Protein AF-A0AAV2ILE0-F1 (afdb_monomer)

Foldseek 3Di:
DLLLLVCCLVPPPDLDLVVSLVCVPVRDPVVQVVDPVSSVVVSVVSSVVCPDVQSVPDDPDNVVSVVVVVVCCCVVCFQVQWDKAWKAWDDKDDWPHRTWIWTQGPQGIFTAHPVRHTRDDDGPQFWDDKDKDDDVVDPKIKIWTQGVRGITIIIGD

Radius of gyration: 22.87 Å; Cα contacts (8 Å, |Δi|>4): 219; chains: 1; bounding b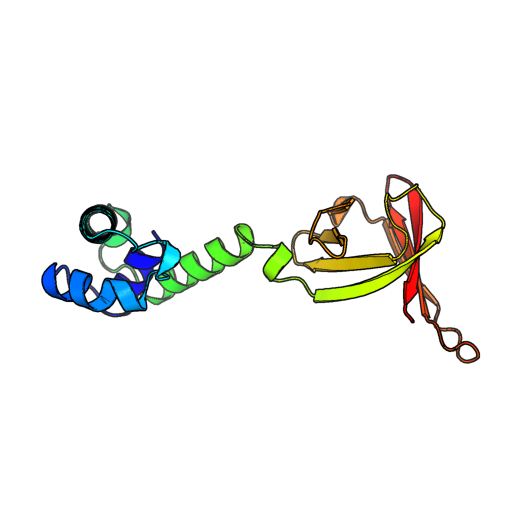ox: 55×30×55 Å

Structure (mmCIF, N/CA/C/O backbone):
data_AF-A0AAV2ILE0-F1
#
_entry.id   AF-A0AAV2ILE0-F1
#
loop_
_atom_site.group_PDB
_atom_site.id
_atom_site.type_symbol
_atom_site.label_atom_id
_atom_site.label_alt_id
_atom_site.label_comp_id
_atom_site.label_asym_id
_atom_site.label_entity_id
_atom_site.label_seq_id
_atom_site.pdbx_PDB_ins_code
_atom_site.Cartn_x
_atom_site.Cartn_y
_atom_site.Cartn_z
_atom_site.occupancy
_atom_site.B_iso_or_equiv
_atom_site.auth_seq_id
_atom_site.auth_comp_id
_atom_site.auth_asym_id
_atom_site.auth_atom_id
_atom_site.pdbx_PDB_model_num
ATOM 1 N N . MET A 1 1 ? -10.768 5.613 14.167 1.00 89.31 1 MET A N 1
ATOM 2 C CA . MET A 1 1 ? -11.627 4.579 13.544 1.00 89.31 1 MET A CA 1
ATOM 3 C C . MET A 1 1 ? -11.034 3.194 13.760 1.00 89.31 1 MET A C 1
ATOM 5 O O . MET A 1 1 ? -11.679 2.410 14.431 1.00 89.31 1 MET A O 1
ATOM 9 N N . VAL A 1 2 ? -9.800 2.934 13.305 1.00 93.69 2 VAL A N 1
ATOM 10 C CA . VAL A 1 2 ? -9.125 1.624 13.444 1.00 93.69 2 VAL A CA 1
ATOM 11 C C . VAL A 1 2 ? -9.090 1.107 14.887 1.00 93.69 2 VAL A C 1
ATOM 13 O O . VAL A 1 2 ? -9.450 -0.037 15.122 1.00 93.69 2 VAL A O 1
ATOM 16 N N . VAL A 1 3 ? -8.761 1.958 15.866 1.00 94.25 3 VAL A N 1
ATOM 17 C CA . VAL A 1 3 ? -8.772 1.572 17.292 1.00 94.25 3 VAL A CA 1
ATOM 18 C C . VAL A 1 3 ? -10.164 1.129 17.763 1.00 94.25 3 VAL A C 1
ATOM 20 O O . VAL A 1 3 ? -10.302 0.084 18.385 1.00 94.25 3 VAL A O 1
ATOM 23 N N . ALA A 1 4 ? -11.215 1.871 17.398 1.00 93.38 4 ALA A N 1
ATOM 24 C CA . ALA A 1 4 ? -12.595 1.495 17.718 1.00 93.38 4 ALA A CA 1
ATOM 25 C C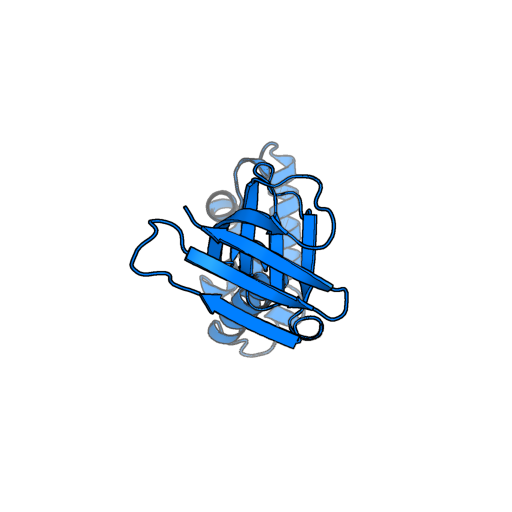 . ALA A 1 4 ? -13.008 0.183 17.025 1.00 93.38 4 ALA A C 1
ATOM 27 O O . ALA A 1 4 ? -13.687 -0.643 17.623 1.00 93.38 4 ALA A O 1
ATOM 28 N N . GLN A 1 5 ? -12.565 -0.033 15.782 1.00 94.12 5 GLN A N 1
ATOM 29 C CA . GLN A 1 5 ? -12.794 -1.282 15.054 1.00 94.12 5 GLN A CA 1
ATOM 30 C C . GLN A 1 5 ? -12.082 -2.468 15.723 1.00 94.12 5 GLN A C 1
ATOM 32 O O . GLN A 1 5 ? -12.702 -3.513 15.892 1.00 94.12 5 GLN A O 1
ATOM 37 N N . ARG A 1 6 ? -10.821 -2.305 16.149 1.00 94.19 6 ARG A N 1
ATOM 38 C CA . ARG A 1 6 ? -10.072 -3.325 16.901 1.00 94.19 6 ARG A CA 1
ATOM 39 C C . ARG A 1 6 ? -10.766 -3.669 18.216 1.00 94.19 6 ARG A C 1
ATOM 41 O O . ARG A 1 6 ? -11.038 -4.840 18.454 1.00 94.19 6 ARG A O 1
ATOM 48 N N . TYR A 1 7 ? -11.125 -2.657 19.006 1.00 93.38 7 TYR A N 1
ATOM 49 C CA . TYR A 1 7 ? -11.844 -2.863 20.261 1.00 93.38 7 TYR A CA 1
ATOM 50 C C . TYR A 1 7 ? -13.170 -3.609 20.043 1.00 93.38 7 TYR A C 1
ATOM 52 O O . TYR A 1 7 ? -13.432 -4.582 20.738 1.00 93.38 7 TYR A O 1
ATOM 60 N N . TYR A 1 8 ? -13.959 -3.235 19.027 1.00 92.00 8 TYR A N 1
ATOM 61 C CA . TYR A 1 8 ? -15.213 -3.925 18.695 1.00 92.00 8 TYR A CA 1
ATOM 62 C C . TYR A 1 8 ? -15.011 -5.395 18.293 1.00 92.00 8 TYR A C 1
ATOM 64 O O . TYR A 1 8 ? -15.842 -6.240 18.611 1.00 92.00 8 TYR A O 1
ATOM 72 N N . ILE A 1 9 ? -13.921 -5.711 17.583 1.00 92.56 9 ILE A N 1
ATOM 73 C CA . ILE A 1 9 ? -13.582 -7.087 17.192 1.00 92.56 9 ILE A CA 1
ATOM 74 C C . ILE A 1 9 ? -13.272 -7.951 18.421 1.00 92.56 9 ILE A C 1
ATOM 76 O O . ILE A 1 9 ? -13.660 -9.117 18.449 1.00 92.56 9 ILE A O 1
ATOM 80 N N . GLU A 1 10 ? -12.546 -7.399 19.394 1.00 92.00 10 GLU A N 1
ATOM 81 C CA . GLU A 1 10 ? -12.122 -8.110 20.606 1.00 92.00 10 GLU A CA 1
ATOM 82 C C . GLU A 1 10 ? -13.246 -8.183 21.654 1.00 92.00 10 GLU A C 1
ATOM 84 O O . GLU A 1 10 ? -13.415 -9.213 22.304 1.00 92.00 10 GLU A O 1
ATOM 89 N N . HIS A 1 11 ? -14.053 -7.124 21.771 1.00 90.00 11 HIS A N 1
ATOM 90 C CA . HIS A 1 11 ? -15.113 -6.981 22.769 1.00 90.00 11 HIS A CA 1
ATOM 91 C C . HIS A 1 11 ? -16.436 -6.516 22.124 1.00 90.00 11 HIS A C 1
ATOM 93 O O . HIS A 1 11 ? -16.830 -5.350 22.244 1.00 90.00 11 HIS A O 1
ATOM 99 N N . PRO A 1 12 ? -17.165 -7.405 21.423 1.00 84.31 12 PRO A N 1
ATOM 100 C CA . PRO A 1 12 ? -18.422 -7.037 20.783 1.00 84.31 12 PRO A CA 1
ATOM 101 C C . PRO A 1 12 ? -19.467 -6.589 21.808 1.00 84.31 12 PRO A C 1
ATOM 103 O O . PRO A 1 12 ? -19.741 -7.292 22.778 1.00 84.31 12 PRO A O 1
ATOM 106 N N . ASN A 1 13 ? -20.102 -5.444 21.556 1.00 80.25 13 ASN A N 1
ATOM 107 C CA . ASN A 1 13 ? -21.126 -4.825 22.414 1.00 80.25 13 ASN A CA 1
ATOM 108 C C . ASN A 1 13 ? -20.652 -4.354 23.801 1.00 80.25 13 ASN A C 1
ATOM 110 O O . ASN A 1 13 ? -21.458 -3.761 24.519 1.00 80.25 13 ASN A O 1
ATOM 114 N N . ASP A 1 14 ? -19.382 -4.548 24.155 1.00 84.88 14 ASP A N 1
ATOM 115 C CA . ASP A 1 14 ? -18.789 -3.908 25.325 1.00 84.88 14 ASP A CA 1
ATOM 116 C C . ASP A 1 14 ? -18.549 -2.424 25.018 1.00 84.88 14 ASP A C 1
ATOM 118 O O . ASP A 1 14 ? -18.173 -2.048 23.905 1.00 84.88 14 ASP A O 1
ATOM 122 N N . LYS A 1 15 ? -18.853 -1.563 25.984 1.00 81.19 15 LYS A N 1
ATOM 123 C CA . LYS A 1 15 ? -18.643 -0.110 25.910 1.00 81.19 15 LYS A CA 1
ATOM 124 C C . LYS A 1 15 ? -18.102 0.430 27.234 1.00 81.19 15 LYS A C 1
ATOM 126 O O . LYS A 1 15 ? -18.266 1.618 27.505 1.00 81.19 15 LYS A O 1
ATOM 131 N N . ASP A 1 16 ? -17.512 -0.435 28.055 1.00 88.00 16 ASP A N 1
ATOM 132 C CA . ASP A 1 16 ? -16.922 -0.066 29.334 1.00 88.00 16 ASP A CA 1
ATOM 133 C C . ASP A 1 16 ? -15.730 0.880 29.128 1.00 88.00 16 ASP A C 1
ATOM 135 O O . ASP A 1 16 ? -14.702 0.524 28.544 1.00 88.00 16 ASP A O 1
ATOM 139 N N . GLU A 1 17 ? -15.882 2.109 29.618 1.00 87.56 17 GLU A N 1
ATOM 140 C CA . GLU A 1 17 ? -14.882 3.166 29.487 1.00 87.56 17 GLU A CA 1
ATOM 141 C C . GLU A 1 17 ? -13.588 2.823 30.236 1.00 87.56 17 GLU A C 1
ATOM 143 O O . GLU A 1 17 ? -12.505 3.131 29.738 1.00 87.56 17 GLU A O 1
ATOM 148 N N . GLN A 1 18 ? -13.672 2.122 31.374 1.00 88.62 18 GLN A N 1
ATOM 149 C CA . GLN A 1 18 ? -12.490 1.730 32.151 1.00 88.62 18 GLN A CA 1
ATOM 150 C C . GLN A 1 18 ? -11.648 0.708 31.390 1.00 88.62 18 GLN A C 1
ATOM 152 O O . GLN A 1 18 ? -10.421 0.805 31.347 1.00 88.62 18 GLN A O 1
ATOM 157 N N . ARG A 1 19 ? -12.311 -0.246 30.728 1.00 90.00 19 ARG A N 1
ATOM 158 C CA . ARG A 1 19 ? -11.638 -1.232 29.880 1.00 90.00 19 ARG A CA 1
ATOM 159 C C . ARG A 1 19 ? -11.008 -0.584 28.656 1.00 90.00 19 ARG A C 1
ATOM 161 O O . ARG A 1 19 ? -9.871 -0.904 28.326 1.00 90.00 19 ARG A O 1
ATOM 168 N N . ILE A 1 20 ? -11.723 0.330 27.995 1.00 89.56 20 ILE A N 1
ATOM 169 C CA . ILE A 1 20 ? -11.170 1.087 26.865 1.00 89.56 20 ILE A CA 1
ATOM 170 C C . ILE A 1 20 ? -9.914 1.831 27.317 1.00 89.56 20 ILE A C 1
ATOM 172 O O . ILE A 1 20 ? -8.897 1.738 26.638 1.00 89.56 20 ILE A O 1
ATOM 176 N N . GLN A 1 21 ? -9.959 2.512 28.466 1.00 89.38 21 GLN A N 1
ATOM 177 C CA . GLN A 1 21 ? -8.814 3.243 29.002 1.00 89.38 21 GLN A CA 1
ATOM 178 C C . GLN A 1 21 ? -7.614 2.329 29.277 1.00 89.38 21 GLN A C 1
ATOM 180 O O . GLN A 1 21 ? -6.499 2.676 28.900 1.00 89.38 21 GLN A O 1
ATOM 185 N N . ALA A 1 22 ? -7.841 1.157 29.877 1.00 90.56 22 ALA A N 1
ATOM 186 C CA . ALA A 1 22 ? -6.783 0.190 30.168 1.00 90.56 22 ALA A CA 1
ATOM 187 C C . ALA A 1 22 ? -6.103 -0.370 28.905 1.00 90.56 22 ALA A C 1
ATOM 189 O O . ALA A 1 22 ? -4.928 -0.711 28.953 1.00 90.56 22 ALA A O 1
ATOM 190 N N . LEU A 1 23 ? -6.824 -0.447 27.781 1.00 91.75 23 LEU A N 1
ATOM 191 C CA . LEU A 1 23 ? -6.329 -1.005 26.515 1.00 91.75 23 LEU A CA 1
ATOM 192 C C . LEU A 1 23 ? -5.780 0.057 25.545 1.00 91.75 23 LEU A C 1
ATOM 194 O O . LEU A 1 23 ? -5.283 -0.287 24.473 1.00 91.75 23 LEU A O 1
ATOM 198 N N . LEU A 1 24 ? -5.867 1.351 25.877 1.00 89.44 24 LEU A N 1
ATOM 199 C CA . LEU A 1 24 ? -5.429 2.437 24.987 1.00 89.44 24 LEU A CA 1
ATOM 200 C C . LEU A 1 24 ? -3.951 2.319 24.604 1.00 89.44 24 LEU A C 1
ATOM 202 O O . LEU A 1 24 ? -3.616 2.496 23.431 1.00 89.44 24 LEU A O 1
ATOM 206 N N . THR A 1 25 ? -3.093 1.992 25.571 1.00 90.06 25 THR A N 1
ATOM 207 C CA . THR A 1 25 ? -1.642 1.842 25.380 1.00 90.06 25 THR A CA 1
ATOM 208 C C . THR A 1 25 ? -1.286 0.661 24.478 1.00 90.06 25 THR A C 1
ATOM 210 O O . THR A 1 25 ? -0.285 0.707 23.775 1.00 90.06 25 THR A O 1
ATOM 213 N N . ASP A 1 26 ? -2.137 -0.365 24.409 1.00 91.50 26 ASP A N 1
ATOM 214 C CA . ASP A 1 26 ? -1.913 -1.544 23.557 1.00 91.50 26 ASP A CA 1
ATOM 215 C C . ASP A 1 26 ? -2.315 -1.299 22.092 1.00 91.50 26 ASP A C 1
ATOM 217 O O . ASP A 1 26 ? -1.994 -2.076 21.179 1.00 91.50 26 ASP A O 1
ATOM 221 N N . TYR A 1 27 ? -3.101 -0.247 21.854 1.00 91.94 27 TYR A N 1
ATOM 222 C CA . TYR A 1 27 ? -3.709 0.045 20.559 1.00 91.94 27 TYR A CA 1
ATOM 223 C C . TYR A 1 27 ? -3.100 1.259 19.861 1.00 91.94 27 TYR A C 1
ATOM 225 O O . TYR A 1 27 ? -3.188 1.353 18.633 1.00 91.94 27 TYR A O 1
ATOM 233 N N . ILE A 1 28 ? -2.544 2.200 20.621 1.00 93.00 28 ILE A N 1
ATOM 234 C CA . ILE A 1 28 ? -2.059 3.486 20.128 1.00 93.00 28 ILE A CA 1
ATOM 235 C C . ILE A 1 28 ? -0.565 3.594 20.444 1.00 93.00 28 ILE A C 1
ATOM 237 O O . ILE A 1 28 ? -0.190 3.391 21.592 1.00 93.00 28 ILE A O 1
ATOM 241 N N . PRO A 1 29 ? 0.287 3.942 19.463 1.00 93.88 29 PRO A N 1
ATOM 242 C CA . PRO A 1 29 ? 1.709 4.136 19.722 1.00 93.88 29 PRO A CA 1
ATOM 243 C C . PRO A 1 29 ? 1.958 5.243 20.751 1.00 93.88 29 PRO A C 1
ATOM 245 O O . PRO A 1 29 ? 1.320 6.297 20.685 1.00 93.88 29 PRO A O 1
ATOM 248 N N . ASP A 1 30 ? 2.954 5.048 21.618 1.00 90.88 30 ASP A N 1
ATOM 249 C CA . ASP A 1 30 ? 3.305 5.975 22.706 1.00 90.88 30 ASP A CA 1
ATOM 250 C C . ASP A 1 30 ? 3.528 7.411 22.223 1.00 90.88 30 ASP A C 1
ATOM 252 O O . ASP A 1 30 ? 3.183 8.368 22.914 1.00 90.88 30 ASP A O 1
ATOM 256 N N . SER A 1 31 ? 4.029 7.592 20.996 1.00 93.06 31 SER A N 1
ATOM 257 C CA . SER A 1 31 ? 4.225 8.908 20.373 1.00 93.06 31 SER A CA 1
ATOM 258 C C . SER A 1 31 ? 2.948 9.757 20.289 1.00 93.06 31 SER A C 1
ATOM 260 O O . SER A 1 31 ? 3.039 10.972 20.141 1.00 93.06 31 SER A O 1
ATOM 262 N N . TYR A 1 32 ? 1.766 9.138 20.371 1.00 91.31 32 TYR A N 1
ATOM 263 C CA . TYR A 1 32 ? 0.455 9.798 20.367 1.00 91.31 32 TYR A CA 1
ATOM 264 C C . TYR A 1 32 ? -0.196 9.893 21.759 1.00 91.31 32 TYR A C 1
ATOM 266 O O . TYR A 1 32 ? -1.325 10.374 21.851 1.00 91.31 32 TYR A O 1
ATOM 274 N N . LEU A 1 33 ? 0.479 9.419 22.812 1.00 91.38 33 LEU A N 1
ATOM 275 C CA . LEU A 1 33 ? 0.012 9.379 24.204 1.00 91.38 33 LEU A CA 1
ATOM 276 C C . LEU A 1 33 ? 1.002 10.102 25.135 1.00 91.38 33 LEU A C 1
ATOM 278 O O . LEU A 1 33 ? 1.386 9.588 26.181 1.00 91.38 33 LEU A O 1
ATOM 282 N N . GLN A 1 34 ? 1.466 11.285 24.732 1.00 90.12 34 GLN A N 1
ATOM 283 C CA . GLN A 1 34 ? 2.523 12.004 25.455 1.00 90.12 34 GLN A CA 1
ATOM 284 C C . GLN A 1 34 ? 1.987 12.768 26.670 1.00 90.12 34 GLN A C 1
ATOM 286 O O . GLN A 1 34 ? 2.719 13.002 27.631 1.00 90.12 34 GLN A O 1
ATOM 291 N N . LYS A 1 35 ? 0.717 13.178 26.633 1.00 91.44 35 LYS A N 1
ATOM 292 C CA . LYS A 1 35 ? 0.044 13.907 27.710 1.00 91.44 35 LYS A CA 1
ATOM 293 C C . LYS A 1 35 ? -1.164 13.126 28.209 1.00 91.44 35 LYS A C 1
ATOM 295 O O . LYS A 1 35 ? -1.841 12.451 27.438 1.00 91.44 35 LYS A O 1
ATOM 300 N N . GLU A 1 36 ? -1.515 13.310 29.479 1.00 86.56 36 GLU A N 1
ATOM 301 C CA . GLU A 1 36 ? -2.761 12.753 30.028 1.00 86.56 36 GLU A CA 1
ATOM 302 C C . GLU A 1 36 ? -4.006 13.248 29.269 1.00 86.56 36 GLU A C 1
ATOM 304 O O . GLU A 1 36 ? -4.966 12.503 29.077 1.00 86.56 36 GLU A O 1
ATOM 309 N N . GLU A 1 37 ? -3.973 14.485 28.761 1.00 91.31 37 GLU A N 1
ATOM 310 C CA . GLU A 1 37 ? -5.037 15.041 27.918 1.00 91.31 37 GLU A CA 1
ATOM 311 C C . GLU A 1 37 ? -5.254 14.228 26.631 1.00 91.31 37 GLU A C 1
ATOM 313 O O . GLU A 1 37 ? -6.399 14.064 26.200 1.00 91.31 37 GLU A O 1
ATOM 318 N N . ASP A 1 38 ? -4.189 13.662 26.049 1.00 90.38 38 ASP A N 1
ATOM 319 C CA . ASP A 1 38 ? -4.273 12.857 24.826 1.00 90.38 38 ASP A CA 1
ATOM 320 C C . ASP A 1 38 ? -5.092 11.587 25.078 1.00 90.38 38 ASP A C 1
ATOM 322 O O . ASP A 1 38 ? -5.956 11.230 24.274 1.00 90.38 38 ASP A O 1
ATOM 326 N N . ILE A 1 39 ? -4.890 10.945 26.234 1.00 88.88 39 ILE A N 1
ATOM 327 C CA . ILE A 1 39 ? -5.637 9.751 26.661 1.00 88.88 39 ILE A CA 1
ATOM 328 C C . ILE A 1 39 ? -7.136 10.068 26.713 1.00 88.88 39 ILE A C 1
ATOM 330 O O . ILE A 1 39 ? -7.956 9.325 26.165 1.00 88.88 39 ILE A O 1
ATOM 334 N N . ILE A 1 40 ? -7.505 11.208 27.306 1.00 90.62 40 ILE A N 1
ATOM 335 C CA . ILE A 1 40 ? -8.903 11.646 27.421 1.00 90.62 40 ILE A CA 1
ATOM 336 C C . ILE A 1 40 ? -9.505 11.910 26.034 1.00 90.62 40 ILE A C 1
ATOM 338 O O . ILE A 1 40 ? -10.643 11.508 25.760 1.00 90.62 40 ILE A O 1
ATOM 342 N N . VAL A 1 41 ? -8.764 12.579 25.146 1.00 93.25 41 VAL A N 1
ATOM 343 C CA . VAL A 1 41 ? -9.202 12.866 23.771 1.00 93.25 41 VAL A CA 1
ATOM 344 C C . VAL A 1 41 ? -9.411 11.573 22.987 1.00 93.25 41 VAL A C 1
ATOM 346 O O . VAL A 1 41 ? -10.453 11.406 22.341 1.00 93.25 41 VAL A O 1
ATOM 349 N N . TRP A 1 42 ? -8.474 10.630 23.073 1.00 93.44 42 TRP A N 1
ATOM 350 C CA . TRP A 1 42 ? -8.579 9.329 22.419 1.00 93.44 42 TRP A CA 1
ATOM 351 C C . TRP A 1 42 ? -9.764 8.527 22.935 1.00 93.44 42 TRP A C 1
ATOM 353 O O . TRP A 1 42 ? -10.567 8.056 22.126 1.00 93.44 42 TRP A O 1
ATOM 363 N N . MET A 1 43 ? -9.938 8.444 24.253 1.00 92.12 43 MET A N 1
ATOM 364 C CA . MET A 1 43 ? -11.056 7.743 24.880 1.00 92.12 43 MET A CA 1
ATOM 365 C C . MET A 1 43 ? -12.402 8.294 24.391 1.00 92.12 43 MET A C 1
ATOM 367 O O . MET A 1 43 ? -13.223 7.549 23.847 1.00 92.12 43 MET A O 1
ATOM 371 N N . LYS A 1 44 ? -12.604 9.619 24.472 1.00 92.44 44 LYS A N 1
ATOM 372 C CA . LYS A 1 44 ? -13.824 10.285 23.979 1.00 92.44 44 LYS A CA 1
ATOM 373 C C . LYS A 1 44 ? -14.057 10.018 22.493 1.00 92.44 44 LYS A C 1
ATOM 375 O O . LYS A 1 44 ? -15.187 9.752 22.075 1.00 92.44 44 LYS A O 1
ATOM 380 N N . THR A 1 45 ? -12.995 10.057 21.692 1.00 93.75 45 THR A N 1
ATOM 381 C CA . THR A 1 45 ? -13.064 9.806 20.248 1.00 93.75 45 THR A CA 1
ATOM 382 C C . THR A 1 45 ? -13.465 8.363 19.948 1.00 93.75 45 THR A C 1
ATOM 384 O O . THR A 1 45 ? -14.323 8.133 19.095 1.00 93.75 45 THR A O 1
ATOM 387 N N . ILE A 1 46 ? -12.891 7.384 20.648 1.00 93.12 46 ILE A N 1
ATOM 388 C CA . ILE A 1 46 ? -13.202 5.959 20.475 1.00 93.12 46 ILE A CA 1
ATOM 389 C C . ILE A 1 46 ? -14.650 5.683 20.865 1.00 93.12 46 ILE A C 1
ATOM 391 O O . ILE A 1 46 ? -15.383 5.115 20.059 1.00 93.12 46 ILE A O 1
ATOM 395 N N . ILE A 1 47 ? -15.092 6.158 22.032 1.00 91.12 47 ILE A N 1
ATOM 396 C CA . ILE A 1 47 ? -16.473 5.994 22.506 1.00 91.12 47 ILE A CA 1
ATOM 397 C C . ILE A 1 47 ? -17.459 6.624 21.517 1.00 91.12 47 ILE A C 1
ATOM 399 O O . ILE A 1 47 ? -18.458 6.004 21.148 1.00 91.12 47 ILE A O 1
ATOM 403 N N . SER A 1 48 ? -17.167 7.835 21.036 1.00 92.81 48 SER A N 1
ATOM 404 C CA . SER A 1 48 ? -17.971 8.504 20.008 1.00 92.81 48 SER A CA 1
ATOM 405 C C . SER A 1 48 ? -18.067 7.664 18.729 1.00 92.81 48 SER A C 1
ATOM 407 O O . SER A 1 48 ? -19.155 7.483 18.180 1.00 92.81 48 SER A O 1
ATOM 409 N N . LYS A 1 49 ? -16.958 7.057 18.282 1.00 92.62 49 LYS A N 1
ATOM 410 C CA . LYS A 1 49 ? -16.966 6.159 17.119 1.00 92.62 49 LYS A CA 1
ATOM 411 C C . LYS A 1 49 ? -17.735 4.869 17.381 1.00 92.62 49 LYS A C 1
ATOM 413 O O . LYS A 1 49 ? -18.533 4.515 16.524 1.00 92.62 49 LYS A O 1
ATOM 418 N N . LEU A 1 50 ? -17.593 4.224 18.537 1.00 90.31 50 LEU A N 1
ATOM 419 C CA . LEU A 1 50 ? -18.361 3.026 18.917 1.00 90.31 50 LEU A CA 1
ATOM 420 C C . LEU A 1 50 ? -19.872 3.290 19.028 1.00 90.31 50 LEU A C 1
ATOM 422 O O . LEU A 1 50 ? -20.682 2.378 18.877 1.00 90.31 50 LEU A O 1
ATOM 426 N N . LYS A 1 51 ? -20.271 4.542 19.275 1.00 89.31 51 LYS A N 1
ATOM 427 C CA . LYS A 1 51 ? -21.674 4.981 19.256 1.00 89.31 51 LYS A CA 1
ATOM 428 C C . LYS A 1 51 ? -22.177 5.335 17.853 1.00 89.31 51 LYS A C 1
ATOM 430 O O . LYS A 1 51 ? -23.369 5.579 17.707 1.00 89.31 51 LYS A O 1
ATOM 435 N N . SER A 1 52 ? -21.330 5.359 16.826 1.00 90.31 52 SER A N 1
ATOM 436 C CA . SER A 1 52 ? -21.762 5.674 15.459 1.00 90.31 52 SER A CA 1
ATOM 437 C C . SER A 1 52 ? -22.634 4.564 14.844 1.00 90.31 52 SER A C 1
ATOM 439 O O . SER A 1 52 ? -22.493 3.403 15.238 1.00 90.31 52 SER A O 1
ATOM 441 N N . PRO A 1 53 ? -23.487 4.882 13.845 1.00 88.31 53 PRO A N 1
ATOM 442 C CA . PRO A 1 53 ? -24.377 3.909 13.202 1.00 88.31 53 PRO A CA 1
ATOM 443 C C . PRO A 1 53 ? -23.660 2.674 12.656 1.00 88.31 53 PRO A C 1
ATOM 445 O O . PRO A 1 53 ? -24.237 1.594 12.650 1.00 88.31 53 PRO A O 1
ATOM 448 N N . TYR A 1 54 ? -22.389 2.827 12.266 1.00 88.19 54 TYR A N 1
ATOM 449 C CA . TYR A 1 54 ? -21.538 1.733 11.812 1.00 88.19 54 TYR A CA 1
ATOM 450 C C . TYR A 1 54 ? -21.564 0.564 12.810 1.00 88.19 54 TYR A C 1
ATOM 452 O O . TYR A 1 54 ? -21.974 -0.526 12.449 1.00 88.19 54 TYR A O 1
ATOM 460 N N . PHE A 1 55 ? -21.258 0.791 14.090 1.00 86.50 55 PHE A N 1
ATOM 461 C CA . PHE A 1 55 ? -21.227 -0.288 15.092 1.00 86.50 55 PHE A CA 1
ATOM 462 C C . PHE A 1 55 ? -22.598 -0.624 15.697 1.00 86.50 55 PHE A C 1
ATOM 464 O O . PHE A 1 55 ? -22.704 -1.572 16.473 1.00 86.50 55 PHE A O 1
ATOM 471 N N . GLN A 1 56 ? -23.635 0.162 15.391 1.00 81.75 56 GLN A N 1
ATOM 472 C CA . GLN A 1 56 ? -25.001 -0.074 15.871 1.00 81.75 56 GLN A CA 1
ATOM 473 C C . GLN A 1 56 ? -25.836 -0.938 14.916 1.00 81.75 56 GLN A C 1
ATOM 475 O O . GLN A 1 56 ? -26.950 -1.325 15.267 1.00 81.75 56 GLN A O 1
ATOM 480 N N . GLU A 1 57 ? -25.320 -1.248 13.724 1.00 77.38 57 GLU A N 1
ATOM 481 C CA . GLU A 1 57 ? -25.978 -2.147 12.781 1.00 77.38 57 GLU A CA 1
ATOM 482 C C . GLU A 1 57 ? -26.216 -3.510 13.458 1.00 77.38 57 GLU A C 1
ATOM 484 O O . GLU A 1 57 ? -25.283 -4.155 13.949 1.00 77.38 57 GLU A O 1
ATOM 489 N N . ALA A 1 58 ? -27.486 -3.924 13.547 1.00 59.78 58 ALA A N 1
ATOM 490 C CA . ALA A 1 58 ? -27.875 -5.138 14.252 1.00 59.78 58 ALA A CA 1
ATOM 491 C C . ALA A 1 58 ? -27.171 -6.342 13.608 1.00 59.78 58 ALA A C 1
ATOM 493 O O . ALA A 1 58 ? -27.552 -6.776 12.523 1.00 59.78 58 ALA A O 1
ATOM 494 N N . ARG A 1 59 ? -26.164 -6.887 14.308 1.00 63.78 59 ARG A N 1
ATOM 495 C CA . ARG A 1 59 ? -25.275 -7.983 13.870 1.00 63.78 59 ARG A CA 1
ATOM 496 C C . ARG A 1 59 ? -24.167 -7.569 12.896 1.00 63.78 59 ARG A C 1
ATOM 498 O O . ARG A 1 59 ? -23.904 -8.272 11.921 1.00 63.78 59 ARG A O 1
ATOM 505 N N . MET A 1 60 ? -23.466 -6.474 13.178 1.00 78.56 60 MET A N 1
ATOM 506 C CA . MET A 1 60 ? -22.169 -6.242 12.544 1.00 78.56 60 MET A CA 1
ATOM 507 C C . MET A 1 60 ? -21.212 -7.409 12.852 1.00 78.56 60 MET A C 1
ATOM 509 O O . MET A 1 60 ? -20.769 -7.617 13.977 1.00 78.56 60 MET A O 1
ATOM 513 N N . ASP A 1 61 ? -20.918 -8.198 11.822 1.00 88.25 61 ASP A N 1
ATOM 514 C CA . ASP A 1 61 ? -20.005 -9.336 11.886 1.00 88.25 61 ASP A CA 1
ATOM 515 C C . ASP A 1 61 ? -18.559 -8.847 12.124 1.00 88.2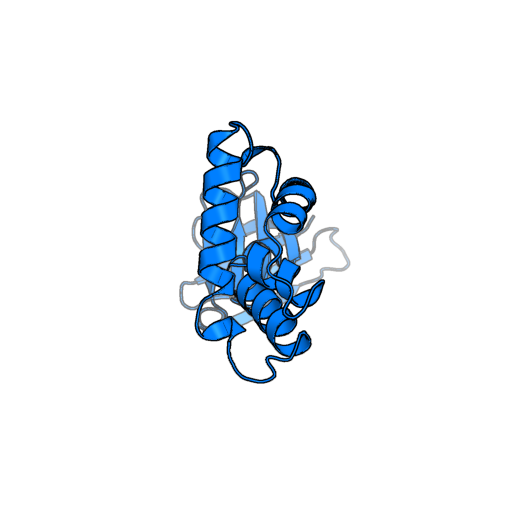5 61 ASP A C 1
ATOM 517 O O . ASP A 1 61 ? -18.052 -8.049 11.325 1.00 88.25 61 ASP A O 1
ATOM 521 N N . PRO A 1 62 ? -17.847 -9.323 13.166 1.00 90.25 62 PRO A N 1
ATOM 522 C CA . PRO A 1 62 ? -16.437 -8.997 13.377 1.00 90.25 62 PRO A CA 1
ATOM 523 C C . PRO A 1 62 ? -15.554 -9.263 12.148 1.00 90.25 62 PRO A C 1
ATOM 525 O O . PRO A 1 62 ? -14.584 -8.539 11.918 1.00 90.25 62 PRO A O 1
ATOM 528 N N . LEU A 1 63 ? -15.887 -10.251 11.305 1.00 92.56 63 LEU A N 1
ATOM 529 C CA . LEU A 1 63 ? -15.166 -10.495 10.051 1.00 92.56 63 LEU A CA 1
ATOM 530 C C . LEU A 1 63 ? -15.405 -9.394 9.011 1.00 92.56 63 LEU A C 1
ATOM 532 O O . LEU A 1 63 ? -14.515 -9.131 8.204 1.00 92.56 63 LEU A O 1
ATOM 536 N N . LYS A 1 64 ? -16.576 -8.744 8.993 1.00 92.06 64 LYS A N 1
ATOM 537 C CA . LYS A 1 64 ? -16.823 -7.549 8.162 1.00 92.06 64 LYS A CA 1
ATOM 538 C C . LYS A 1 64 ? -15.920 -6.407 8.626 1.00 92.06 64 LYS A C 1
ATOM 540 O O . LYS A 1 64 ? -15.191 -5.851 7.816 1.00 92.06 64 LYS A O 1
ATOM 545 N N . VAL A 1 65 ? -15.848 -6.163 9.935 1.00 93.75 65 VAL A N 1
ATOM 546 C CA . VAL A 1 65 ? -14.975 -5.121 10.503 1.00 93.75 65 VAL A CA 1
ATOM 547 C C . VAL A 1 65 ? -13.498 -5.381 10.191 1.00 93.75 65 VAL A C 1
ATOM 549 O O . VAL A 1 65 ? -12.784 -4.463 9.794 1.00 93.75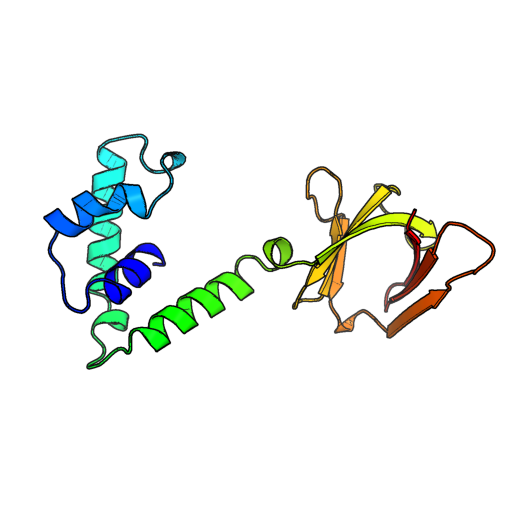 65 VAL A O 1
ATOM 552 N N . LYS A 1 66 ? -13.037 -6.636 10.293 1.00 95.50 66 LYS A N 1
ATOM 553 C CA . LYS A 1 66 ? -11.678 -7.021 9.873 1.00 95.50 66 LYS A CA 1
ATOM 554 C C . LYS A 1 66 ? -11.438 -6.741 8.388 1.00 95.50 66 LYS A C 1
ATOM 556 O O . LYS A 1 66 ? -10.398 -6.187 8.042 1.00 95.50 66 LYS A O 1
ATOM 561 N N . ARG A 1 67 ? -12.392 -7.085 7.515 1.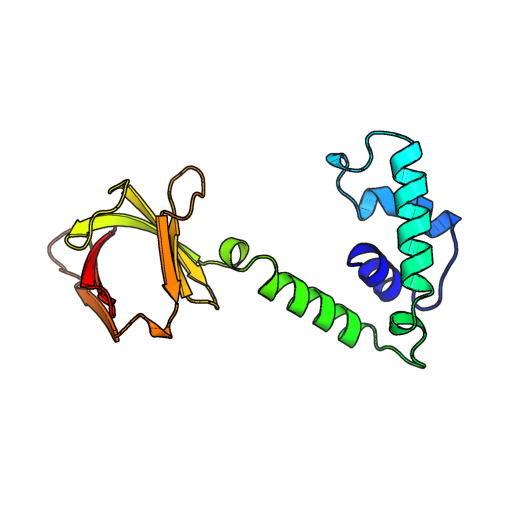00 95.44 67 ARG A N 1
ATOM 562 C CA . ARG A 1 67 ? -12.320 -6.781 6.075 1.00 95.44 67 ARG A CA 1
ATOM 563 C C . ARG A 1 67 ? -12.229 -5.280 5.815 1.00 95.44 67 ARG A C 1
ATOM 565 O O . ARG A 1 67 ? -11.430 -4.872 4.978 1.00 95.44 67 ARG A O 1
ATOM 572 N N . ASP A 1 68 ? -12.972 -4.472 6.562 1.00 94.81 68 ASP A N 1
ATOM 573 C CA . ASP A 1 68 ? -12.943 -3.015 6.434 1.00 94.81 68 ASP A CA 1
ATOM 574 C C . ASP A 1 68 ? -11.588 -2.434 6.862 1.00 94.81 68 ASP A C 1
ATOM 576 O O . ASP A 1 68 ? -11.063 -1.556 6.180 1.00 94.81 68 ASP A O 1
ATOM 580 N N . ILE A 1 69 ? -10.965 -2.970 7.922 1.00 96.25 69 ILE A N 1
ATOM 581 C CA . ILE A 1 69 ? -9.591 -2.605 8.315 1.00 96.25 69 ILE A CA 1
ATOM 582 C C . ILE A 1 69 ? -8.598 -2.970 7.204 1.00 96.25 69 ILE A C 1
ATOM 584 O O . ILE A 1 69 ? -7.777 -2.137 6.824 1.00 96.25 69 ILE A O 1
ATOM 588 N N . VAL A 1 70 ? -8.671 -4.192 6.666 1.00 96.69 70 VAL A N 1
ATOM 589 C CA . VAL A 1 70 ? -7.775 -4.655 5.591 1.00 96.69 70 VAL A CA 1
ATOM 590 C C . VAL A 1 70 ? -7.946 -3.802 4.333 1.00 96.69 70 VAL A C 1
ATOM 592 O O . VAL A 1 70 ? -6.960 -3.366 3.741 1.00 96.69 70 VAL A O 1
ATOM 595 N N . SER A 1 71 ? -9.190 -3.513 3.946 1.00 96.50 71 SER A N 1
ATOM 596 C CA . SER A 1 71 ? -9.501 -2.643 2.812 1.00 96.50 71 SER A CA 1
ATOM 597 C C . SER A 1 71 ? -8.964 -1.232 3.040 1.00 96.50 71 SER A C 1
ATOM 599 O O . SER A 1 71 ? -8.287 -0.686 2.170 1.00 96.50 71 SER A O 1
ATOM 601 N N . TYR A 1 72 ? -9.180 -0.656 4.225 1.00 96.75 72 TYR A N 1
ATOM 602 C CA . TYR A 1 72 ? -8.624 0.646 4.583 1.00 96.75 72 TYR A CA 1
ATOM 603 C C . TYR A 1 72 ? -7.095 0.650 4.478 1.00 96.75 72 TYR A C 1
ATOM 605 O O . TYR A 1 72 ? -6.540 1.537 3.835 1.00 96.75 72 TYR A O 1
ATOM 613 N N . ALA A 1 73 ? -6.418 -0.359 5.033 1.00 96.88 73 ALA A N 1
ATOM 614 C CA . ALA A 1 73 ? -4.962 -0.452 5.003 1.00 96.88 73 ALA A CA 1
ATOM 615 C C . ALA A 1 73 ? -4.414 -0.544 3.571 1.00 96.88 73 ALA A C 1
ATOM 617 O O . ALA A 1 73 ? -3.509 0.213 3.215 1.00 96.88 73 ALA A O 1
ATOM 618 N N . LYS A 1 74 ? -5.017 -1.396 2.729 1.00 95.94 74 LYS A N 1
ATOM 619 C CA . LYS A 1 74 ? -4.660 -1.548 1.310 1.00 95.94 74 LYS A CA 1
ATOM 620 C C . LYS A 1 74 ? -4.677 -0.209 0.563 1.00 95.94 74 LYS A C 1
ATOM 622 O O . LYS A 1 74 ? -3.776 0.058 -0.228 1.00 95.94 74 LYS A O 1
ATOM 627 N N . HIS A 1 75 ? -5.704 0.614 0.785 1.00 95.50 75 HIS A N 1
ATOM 628 C CA . HIS A 1 75 ? -5.857 1.893 0.083 1.00 95.50 75 HIS A CA 1
ATOM 629 C C . HIS A 1 75 ? -5.068 3.032 0.734 1.00 95.50 75 HIS A C 1
ATOM 631 O O . HIS A 1 75 ? -4.642 3.950 0.040 1.00 95.50 75 HIS A O 1
ATOM 637 N N . LYS A 1 76 ? -4.877 2.996 2.057 1.00 96.69 76 LYS A N 1
ATOM 638 C CA . LYS A 1 76 ? -4.189 4.059 2.795 1.00 96.69 76 LYS A CA 1
ATOM 639 C C . LYS A 1 76 ? -2.673 4.006 2.619 1.00 96.69 76 LYS A C 1
ATOM 641 O O . LYS A 1 76 ? -2.050 5.064 2.605 1.00 96.69 76 LYS A O 1
ATOM 646 N N . TRP A 1 77 ? -2.101 2.807 2.492 1.00 95.94 77 TRP A N 1
ATOM 647 C CA . TRP A 1 77 ? -0.650 2.601 2.493 1.00 95.94 77 TRP A CA 1
ATOM 648 C C . TRP A 1 77 ? -0.152 1.711 1.341 1.00 95.94 77 TRP A C 1
ATOM 650 O O . TRP A 1 77 ? 0.521 0.714 1.596 1.00 95.94 77 TRP A O 1
ATOM 660 N N . PRO A 1 78 ? -0.441 2.040 0.069 1.00 95.31 78 PRO A N 1
ATOM 661 C CA . PRO A 1 78 ? -0.019 1.213 -1.064 1.00 95.31 78 PRO A CA 1
ATOM 662 C C . PRO A 1 78 ? 1.501 1.008 -1.112 1.00 95.31 78 PRO A C 1
ATOM 664 O O . PRO A 1 78 ? 1.943 -0.115 -1.338 1.00 95.31 78 PRO A O 1
ATOM 667 N N . LEU A 1 79 ? 2.293 2.053 -0.822 1.00 94.69 79 LEU A N 1
ATOM 668 C CA . LEU A 1 79 ? 3.754 1.959 -0.810 1.00 94.69 79 LEU A CA 1
ATOM 669 C C . LEU A 1 79 ? 4.257 0.956 0.232 1.00 94.69 79 LEU A C 1
ATOM 671 O O . LEU A 1 79 ? 5.012 0.071 -0.142 1.00 94.69 79 LEU A O 1
ATOM 675 N N . LEU A 1 80 ? 3.755 0.990 1.472 1.00 95.19 80 LEU A N 1
ATOM 676 C CA . LEU A 1 80 ? 4.163 0.040 2.522 1.00 95.19 80 LEU A CA 1
ATOM 677 C C . LEU A 1 80 ? 3.856 -1.428 2.175 1.00 95.19 80 LEU A C 1
ATOM 679 O O . LEU A 1 80 ? 4.478 -2.332 2.726 1.00 95.19 80 LEU A O 1
ATOM 683 N N . PHE A 1 81 ? 2.910 -1.675 1.264 1.00 96.38 81 PHE A N 1
ATOM 684 C CA . PHE A 1 81 ? 2.582 -3.006 0.745 1.00 96.38 81 PHE A CA 1
ATOM 685 C C . PHE A 1 81 ? 3.236 -3.298 -0.616 1.00 96.38 81 PHE A C 1
ATOM 687 O O . PHE A 1 81 ? 2.732 -4.127 -1.380 1.00 96.38 81 PHE A O 1
ATOM 694 N N . SER A 1 82 ? 4.338 -2.621 -0.940 1.00 97.12 82 SER A N 1
ATOM 695 C CA . SER A 1 82 ? 5.092 -2.857 -2.172 1.00 97.12 82 SER A CA 1
ATOM 696 C C . SER A 1 82 ? 6.153 -3.934 -2.002 1.00 97.12 82 SER A C 1
ATOM 698 O O . SER A 1 82 ? 6.667 -4.177 -0.911 1.00 97.12 82 SER A O 1
ATOM 700 N N . ARG A 1 83 ? 6.541 -4.540 -3.123 1.00 96.88 83 ARG A N 1
ATOM 701 C CA . ARG A 1 83 ? 7.815 -5.246 -3.236 1.00 96.88 83 ARG A CA 1
ATOM 702 C C . ARG A 1 83 ? 8.875 -4.285 -3.762 1.00 96.88 83 ARG A C 1
ATOM 704 O O . ARG A 1 83 ? 8.632 -3.616 -4.764 1.00 96.88 83 ARG A O 1
ATOM 711 N N . TYR A 1 84 ? 10.017 -4.249 -3.084 1.00 95.19 84 TYR A N 1
ATOM 712 C CA . TYR A 1 84 ? 11.093 -3.296 -3.335 1.00 95.19 84 TYR A CA 1
ATOM 713 C C . TYR A 1 84 ? 12.287 -3.961 -4.024 1.00 95.19 84 TYR A C 1
ATOM 715 O O . TYR A 1 84 ? 12.636 -5.096 -3.690 1.00 95.19 84 TYR A O 1
ATOM 723 N N . TYR A 1 85 ? 12.898 -3.250 -4.971 1.00 93.50 85 TYR A N 1
ATOM 724 C CA . TYR A 1 85 ? 14.083 -3.683 -5.712 1.00 93.50 85 TYR A CA 1
ATOM 725 C C . TYR A 1 85 ? 15.040 -2.513 -5.909 1.00 93.50 85 TYR A C 1
ATOM 727 O O . TYR A 1 85 ? 14.636 -1.476 -6.429 1.00 93.50 85 TYR A O 1
ATOM 735 N N . GLU A 1 86 ? 16.300 -2.691 -5.538 1.00 93.50 86 GLU A N 1
ATOM 736 C CA . GLU A 1 86 ? 17.360 -1.721 -5.816 1.00 93.50 86 GLU A CA 1
ATOM 737 C C . GLU A 1 86 ? 17.810 -1.850 -7.272 1.00 93.50 86 GLU A C 1
ATOM 739 O O . GLU A 1 86 ? 18.081 -2.951 -7.760 1.00 93.50 86 GLU A O 1
ATOM 744 N N . VAL A 1 87 ? 17.834 -0.729 -7.992 1.00 93.50 87 VAL A N 1
ATOM 745 C CA . VAL A 1 87 ? 18.158 -0.689 -9.419 1.00 93.50 87 VAL A CA 1
ATOM 746 C C . VAL A 1 87 ? 18.935 0.578 -9.764 1.00 93.50 87 VAL A C 1
ATOM 748 O O . VAL A 1 87 ? 18.731 1.639 -9.176 1.00 93.50 87 VAL A O 1
ATOM 751 N N . CYS A 1 88 ? 19.765 0.493 -10.798 1.00 93.12 88 CYS A N 1
ATOM 752 C CA . CYS A 1 88 ? 20.432 1.647 -11.388 1.00 93.12 88 CYS A CA 1
ATOM 753 C C . CYS A 1 88 ? 19.765 1.990 -12.722 1.00 93.12 88 CYS A C 1
ATOM 755 O O . CYS A 1 88 ? 19.699 1.163 -13.636 1.00 93.12 88 CYS A O 1
ATOM 757 N N . LYS A 1 89 ? 19.283 3.221 -12.877 1.00 92.88 89 LYS A N 1
ATOM 758 C CA . LYS A 1 89 ? 18.795 3.742 -14.156 1.00 92.88 89 LYS A CA 1
ATOM 759 C C . LYS A 1 89 ? 19.941 3.770 -15.167 1.00 92.88 89 LYS A C 1
ATOM 761 O O . LYS A 1 89 ? 20.965 4.413 -14.955 1.00 92.88 89 LYS A O 1
ATOM 766 N N . HIS A 1 90 ? 19.713 3.138 -16.312 1.00 91.38 90 HIS A N 1
ATOM 767 C CA . HIS A 1 90 ? 20.663 3.079 -17.417 1.00 91.38 90 HIS A CA 1
ATOM 768 C C . HIS A 1 90 ? 20.319 4.074 -18.535 1.00 91.38 90 HIS A C 1
ATOM 770 O O . HIS A 1 90 ? 21.191 4.788 -19.022 1.00 91.38 90 HIS A O 1
ATOM 776 N N . SER A 1 91 ? 19.044 4.151 -18.936 1.00 92.44 91 SER A N 1
ATOM 777 C CA . SER A 1 91 ? 18.570 5.054 -19.999 1.00 92.44 91 SER A CA 1
ATOM 778 C C . SER A 1 91 ? 17.104 5.466 -19.811 1.00 92.44 91 SER A C 1
ATOM 780 O O . SER A 1 91 ? 16.449 5.078 -18.839 1.00 92.44 91 SER A O 1
ATOM 782 N N . GLY A 1 92 ? 16.604 6.338 -20.691 1.00 92.12 92 GLY A N 1
ATOM 783 C CA . GLY A 1 92 ? 15.230 6.858 -20.668 1.00 92.12 92 GLY A CA 1
ATOM 784 C C . GLY A 1 92 ? 15.098 8.272 -20.089 1.00 92.12 92 GLY A C 1
ATOM 785 O O . GLY A 1 92 ? 16.121 8.897 -19.790 1.00 92.12 92 GLY A O 1
ATOM 786 N N . PRO A 1 93 ? 13.866 8.767 -19.860 1.00 91.94 93 PRO A N 1
ATOM 787 C CA . PRO A 1 93 ? 13.607 10.106 -19.323 1.00 91.94 93 PRO A CA 1
ATOM 788 C C . PRO A 1 93 ? 14.355 10.398 -18.017 1.00 91.94 93 PRO A C 1
ATOM 790 O O . PRO A 1 93 ? 14.505 9.509 -17.175 1.00 91.94 93 PRO A O 1
ATOM 793 N N . THR A 1 94 ? 14.837 11.629 -17.849 1.00 89.75 94 THR A N 1
ATOM 794 C CA . THR A 1 94 ? 15.683 12.032 -16.716 1.00 89.75 94 THR A CA 1
ATOM 795 C C . THR A 1 94 ? 14.992 1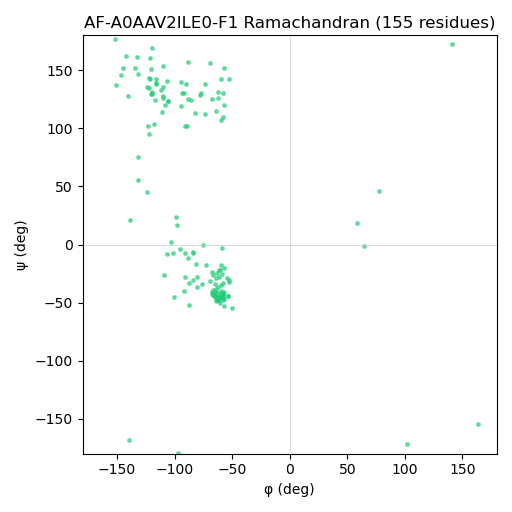1.789 -15.374 1.00 89.75 94 THR A C 1
ATOM 797 O O . THR A 1 94 ? 13.857 12.216 -15.175 1.00 89.75 94 THR A O 1
ATOM 800 N N . LEU A 1 95 ? 15.699 11.128 -14.453 1.00 89.88 95 LEU A N 1
ATOM 801 C CA . LEU A 1 95 ? 15.321 11.018 -13.044 1.00 89.88 95 LEU A CA 1
ATOM 802 C C . LEU A 1 95 ? 16.298 11.844 -12.193 1.00 89.88 95 LEU A C 1
ATOM 804 O O . LEU A 1 95 ? 17.444 12.019 -12.612 1.00 89.88 95 LEU A O 1
ATOM 808 N N . PRO A 1 96 ? 15.890 12.335 -11.008 1.00 91.00 96 PRO A N 1
ATOM 809 C CA . PRO A 1 96 ? 16.780 13.089 -10.120 1.00 91.00 96 PRO A CA 1
ATOM 810 C C . PRO A 1 96 ? 17.998 12.292 -9.631 1.00 91.00 96 PRO A C 1
ATOM 812 O O . PRO A 1 96 ? 19.039 12.878 -9.346 1.00 91.00 96 PRO A O 1
ATOM 815 N N . LYS A 1 97 ? 17.866 10.963 -9.537 1.00 91.19 97 LYS A N 1
ATOM 816 C CA . LYS A 1 97 ? 18.918 10.017 -9.147 1.00 91.19 97 LYS A CA 1
ATOM 817 C C . LYS A 1 97 ? 18.927 8.827 -10.105 1.00 91.19 97 LYS A C 1
ATOM 819 O O . LYS A 1 97 ? 17.891 8.492 -10.683 1.00 91.19 97 LYS A O 1
ATOM 824 N N . ASN A 1 98 ? 20.097 8.208 -10.267 1.00 91.38 98 ASN A N 1
ATOM 825 C CA . ASN A 1 98 ? 20.237 6.981 -11.052 1.00 91.38 98 ASN A CA 1
ATOM 826 C C . ASN A 1 98 ? 20.094 5.734 -10.181 1.00 91.38 98 ASN A C 1
ATOM 828 O O . ASN A 1 98 ? 19.429 4.798 -10.609 1.00 91.38 98 ASN A O 1
ATOM 832 N N . ASP A 1 99 ? 20.652 5.747 -8.972 1.00 93.62 99 ASP A N 1
ATOM 833 C CA . ASP A 1 99 ? 20.463 4.677 -7.995 1.00 93.62 99 ASP A CA 1
ATOM 834 C C . ASP A 1 99 ? 19.133 4.912 -7.283 1.00 93.62 99 ASP A C 1
ATOM 836 O O . ASP A 1 99 ? 18.920 5.942 -6.634 1.00 93.62 99 ASP A O 1
ATOM 840 N N . VAL A 1 100 ? 18.191 4.007 -7.518 1.00 95.12 100 VAL A N 1
ATOM 841 C CA . VAL A 1 100 ? 16.795 4.160 -7.117 1.00 95.12 100 VAL A CA 1
ATOM 842 C C . VAL A 1 100 ? 16.227 2.826 -6.658 1.00 95.12 100 VAL A C 1
ATOM 844 O O . VAL A 1 100 ? 16.742 1.754 -6.973 1.00 95.12 100 VAL A O 1
ATOM 847 N N . ILE A 1 101 ? 15.116 2.890 -5.937 1.00 95.69 101 ILE A N 1
ATOM 848 C CA . ILE A 1 101 ? 14.371 1.716 -5.505 1.00 95.69 101 ILE A CA 1
ATOM 849 C C . ILE A 1 101 ? 13.064 1.677 -6.288 1.00 95.69 101 ILE A C 1
ATOM 851 O O . ILE A 1 101 ? 12.288 2.633 -6.290 1.00 95.69 101 ILE A O 1
ATOM 855 N N . ILE A 1 102 ? 12.789 0.557 -6.946 1.00 95.31 102 ILE A N 1
ATOM 856 C CA . ILE A 1 102 ? 11.482 0.298 -7.538 1.00 95.31 102 ILE A CA 1
ATOM 857 C C . ILE A 1 102 ? 10.579 -0.358 -6.510 1.00 95.31 102 ILE A C 1
ATOM 859 O O . ILE A 1 102 ? 10.900 -1.421 -5.985 1.00 95.31 102 ILE A O 1
ATOM 863 N N . ALA A 1 103 ? 9.418 0.2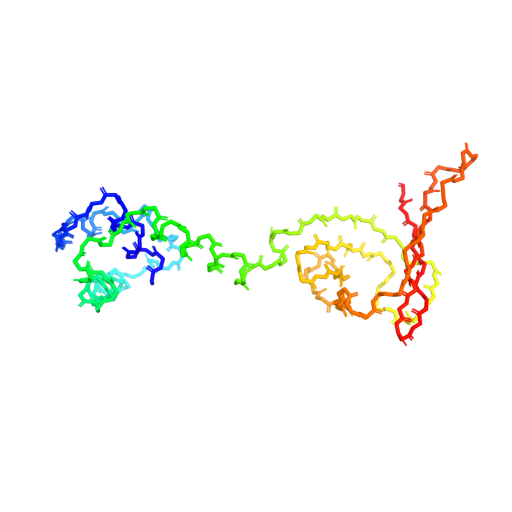44 -6.287 1.00 97.25 103 ALA A N 1
ATOM 864 C CA . ALA A 1 103 ? 8.353 -0.272 -5.450 1.00 97.25 103 ALA A CA 1
ATOM 865 C C . ALA A 1 103 ? 7.159 -0.674 -6.329 1.00 97.25 103 ALA A C 1
ATOM 867 O O . ALA A 1 103 ? 6.525 0.166 -6.967 1.00 97.25 103 ALA A O 1
ATOM 868 N N . VAL A 1 104 ? 6.849 -1.971 -6.374 1.00 97.06 104 VAL A N 1
ATOM 869 C CA . VAL A 1 104 ? 5.703 -2.509 -7.125 1.00 97.06 104 VAL A CA 1
ATOM 870 C C . VAL A 1 104 ? 4.594 -2.893 -6.159 1.00 97.06 104 VAL A C 1
ATOM 872 O O . VAL A 1 104 ? 4.809 -3.724 -5.275 1.00 97.06 104 VAL A O 1
ATOM 875 N N . ASN A 1 105 ? 3.400 -2.338 -6.344 1.00 97.44 105 ASN A N 1
ATOM 876 C CA . ASN A 1 105 ? 2.220 -2.652 -5.537 1.00 97.44 105 ASN A CA 1
ATOM 877 C C . ASN A 1 105 ? 0.958 -2.746 -6.409 1.00 97.44 105 ASN A C 1
ATOM 879 O O . ASN A 1 105 ? 1.025 -2.835 -7.632 1.00 97.44 105 ASN A O 1
ATOM 883 N N . TRP A 1 106 ? -0.214 -2.777 -5.772 1.00 96.56 106 TRP A N 1
ATOM 884 C CA . TRP A 1 106 ? -1.484 -2.962 -6.470 1.00 96.56 106 TRP A CA 1
ATOM 885 C C . TRP A 1 106 ? -1.942 -1.741 -7.288 1.00 96.56 106 TRP A C 1
ATOM 887 O O . TRP A 1 106 ? -2.814 -1.910 -8.139 1.00 96.56 106 TRP A O 1
ATOM 897 N N . THR A 1 107 ? -1.401 -0.540 -7.047 1.00 97.00 107 THR A N 1
ATOM 898 C CA . THR A 1 107 ? -1.740 0.678 -7.808 1.00 97.00 107 THR A CA 1
ATOM 899 C C . THR A 1 107 ? -0.817 0.893 -9.005 1.00 97.00 107 THR A C 1
ATOM 901 O O . THR A 1 107 ? -1.251 1.458 -10.009 1.00 97.00 107 THR A O 1
ATOM 904 N N . GLY A 1 108 ? 0.425 0.408 -8.944 1.00 97.12 108 GLY A N 1
ATOM 905 C CA . GLY A 1 108 ? 1.373 0.527 -10.046 1.00 97.12 108 GLY A CA 1
ATOM 906 C C . GLY A 1 108 ? 2.822 0.277 -9.647 1.00 97.12 108 GLY A C 1
ATOM 907 O O . GLY A 1 108 ? 3.123 -0.424 -8.675 1.00 97.12 108 GLY A O 1
ATOM 908 N N . VAL A 1 109 ? 3.719 0.872 -10.431 1.00 96.75 109 VAL A N 1
ATOM 909 C CA . VAL A 1 109 ? 5.167 0.863 -10.228 1.00 96.75 109 VAL A CA 1
ATOM 910 C C . VAL A 1 109 ? 5.611 2.264 -9.826 1.00 96.75 109 VAL A C 1
ATOM 912 O O . VAL A 1 109 ? 5.320 3.243 -10.510 1.00 96.75 109 VAL A O 1
ATOM 915 N N . TYR A 1 110 ? 6.343 2.356 -8.726 1.00 96.56 110 TYR A N 1
ATOM 916 C CA . TYR A 1 110 ? 6.898 3.596 -8.205 1.00 96.56 110 TYR A CA 1
ATOM 917 C C . TYR A 1 110 ? 8.416 3.515 -8.242 1.00 96.56 110 TYR A C 1
ATOM 919 O O . TYR A 1 110 ? 8.990 2.464 -7.965 1.00 96.56 110 TYR A O 1
ATOM 927 N N . VAL A 1 111 ? 9.063 4.628 -8.560 1.00 95.50 111 VAL A N 1
ATOM 928 C CA . VAL A 1 111 ? 10.504 4.801 -8.390 1.00 95.50 111 VAL A CA 1
ATOM 929 C C . VAL A 1 111 ? 10.696 5.757 -7.227 1.00 95.50 111 VAL A C 1
ATOM 931 O O . VAL A 1 111 ? 10.204 6.885 -7.278 1.00 95.50 111 VAL A O 1
ATOM 934 N N . VAL A 1 112 ? 11.379 5.304 -6.183 1.00 96.25 112 VAL A N 1
ATOM 935 C CA . VAL A 1 112 ? 11.662 6.080 -4.975 1.00 96.25 112 VAL A CA 1
ATOM 936 C C . VAL A 1 112 ? 13.165 6.186 -4.745 1.00 96.25 112 VAL A C 1
ATOM 938 O O . VAL A 1 112 ? 13.941 5.403 -5.296 1.00 96.25 112 VAL A O 1
ATOM 941 N N . ASP A 1 113 ? 13.587 7.165 -3.954 1.00 93.12 113 ASP A N 1
ATOM 942 C CA . ASP A 1 113 ? 14.971 7.263 -3.497 1.00 93.12 113 ASP A CA 1
ATOM 943 C C . ASP A 1 113 ? 15.183 6.679 -2.091 1.00 93.12 113 ASP A C 1
ATOM 945 O O . ASP A 1 113 ? 14.256 6.189 -1.448 1.00 93.12 113 ASP A O 1
ATOM 949 N N . GLU A 1 114 ? 16.426 6.742 -1.607 1.00 88.19 114 GLU A N 1
ATOM 950 C CA . GLU A 1 114 ? 16.827 6.305 -0.261 1.00 88.19 114 GLU A CA 1
ATOM 951 C C . GLU A 1 114 ? 16.108 7.048 0.883 1.00 88.19 114 GLU A C 1
ATOM 953 O O . GLU A 1 114 ? 16.118 6.582 2.018 1.00 88.19 114 GLU A O 1
ATOM 958 N N . GLN A 1 115 ? 15.503 8.210 0.610 1.00 89.50 115 GLN A N 1
ATOM 959 C CA . GLN A 1 115 ? 14.708 8.987 1.566 1.00 89.50 115 GLN A CA 1
ATOM 960 C C . GLN A 1 115 ? 13.197 8.734 1.396 1.00 89.50 115 GLN A C 1
ATOM 962 O O . GLN A 1 115 ? 12.378 9.529 1.865 1.00 89.50 115 GLN A O 1
ATOM 967 N N . GLU A 1 116 ? 12.827 7.648 0.708 1.00 87.94 116 GLU A N 1
ATOM 968 C CA . GLU 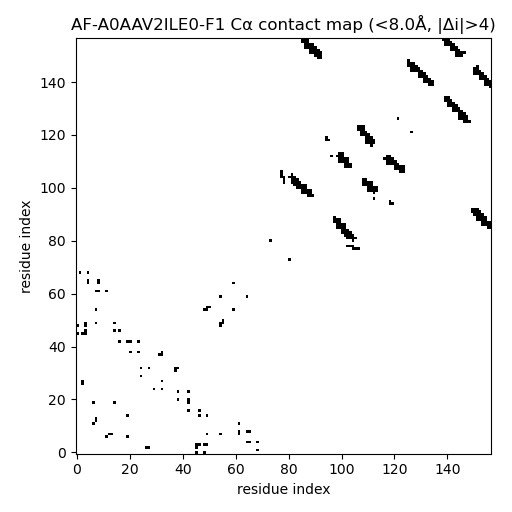A 1 116 ? 11.452 7.245 0.393 1.00 87.94 116 GLU A CA 1
ATOM 969 C C . GLU A 1 116 ? 10.662 8.299 -0.411 1.00 87.94 116 GLU A C 1
ATOM 971 O O . GLU A 1 116 ? 9.430 8.252 -0.477 1.00 87.94 116 GLU A O 1
ATOM 976 N N . GLN A 1 117 ? 11.341 9.258 -1.055 1.00 92.69 117 GLN A N 1
ATOM 977 C CA . GLN A 1 117 ? 10.687 10.252 -1.902 1.00 92.69 117 GLN A CA 1
ATOM 978 C C . GLN A 1 117 ? 10.315 9.635 -3.246 1.00 92.69 117 GLN A C 1
ATOM 980 O O . GLN A 1 117 ? 11.148 9.029 -3.917 1.00 92.69 117 GLN A O 1
ATOM 985 N N . VAL A 1 118 ? 9.065 9.827 -3.671 1.00 95.44 118 VAL A N 1
ATOM 986 C CA . VAL A 1 118 ? 8.585 9.346 -4.972 1.00 95.44 118 VAL A CA 1
ATOM 987 C C . VAL A 1 118 ? 9.157 10.220 -6.087 1.00 95.44 118 VAL A C 1
ATOM 989 O O . VAL A 1 118 ? 8.798 11.386 -6.230 1.00 95.44 118 VAL A O 1
ATOM 992 N N . LEU A 1 119 ? 10.036 9.633 -6.898 1.00 94.38 119 LEU A N 1
ATOM 993 C CA . LEU A 1 119 ? 10.657 10.262 -8.064 1.00 94.38 119 LEU A CA 1
ATOM 994 C C . LEU A 1 119 ? 9.807 10.089 -9.327 1.00 94.38 119 LEU A C 1
ATOM 996 O O . LEU A 1 119 ? 9.805 10.954 -10.203 1.00 94.38 119 LEU A O 1
ATOM 1000 N N . LEU A 1 120 ? 9.109 8.957 -9.437 1.00 94.19 120 LEU A N 1
ATOM 1001 C CA . LEU A 1 120 ? 8.231 8.637 -10.556 1.00 94.19 120 LEU A CA 1
ATOM 1002 C C . LEU A 1 120 ? 7.102 7.711 -10.095 1.00 94.19 120 LEU A C 1
ATOM 1004 O O . LEU A 1 120 ? 7.342 6.734 -9.390 1.00 94.19 120 LEU A O 1
ATOM 1008 N N . GLU A 1 121 ? 5.885 7.992 -10.550 1.00 95.50 121 GLU A N 1
ATOM 1009 C CA . GLU A 1 121 ? 4.715 7.129 -10.392 1.00 95.50 121 GLU A CA 1
ATOM 1010 C C . GLU A 1 121 ? 4.235 6.682 -11.774 1.00 95.50 121 GLU A C 1
ATOM 1012 O O . GLU A 1 121 ? 3.961 7.508 -12.649 1.00 95.50 121 GLU A O 1
ATOM 1017 N N . LEU A 1 122 ? 4.149 5.367 -11.968 1.00 95.62 122 LEU A N 1
ATOM 1018 C CA . LEU A 1 122 ? 3.661 4.732 -13.185 1.00 95.62 122 LEU A CA 1
ATOM 1019 C C . LEU A 1 122 ? 2.483 3.820 -12.833 1.00 95.62 122 LEU A C 1
ATOM 1021 O O . LEU A 1 122 ? 2.684 2.657 -12.459 1.00 95.62 122 LEU A O 1
ATOM 1025 N N . PRO A 1 123 ? 1.242 4.320 -12.962 1.00 96.50 123 PRO A N 1
ATOM 1026 C CA . PRO A 1 123 ? 0.062 3.472 -12.908 1.00 96.50 123 PRO A CA 1
ATOM 1027 C C . PRO A 1 123 ? 0.152 2.375 -13.971 1.00 96.50 123 PRO A C 1
ATOM 1029 O O . PRO A 1 123 ? 0.728 2.582 -15.040 1.00 96.50 123 PRO A O 1
ATOM 1032 N N . PHE A 1 124 ? -0.476 1.222 -13.738 1.00 96.88 124 PHE A N 1
ATOM 1033 C CA . PHE A 1 124 ? -0.447 0.130 -14.722 1.00 96.88 124 PHE A CA 1
ATOM 1034 C C . PHE A 1 124 ? -1.015 0.518 -16.094 1.00 96.88 124 PHE A C 1
ATOM 1036 O O . PHE A 1 124 ? -0.612 -0.052 -17.101 1.00 96.88 124 PHE A O 1
ATOM 1043 N N . THR A 1 125 ? -1.904 1.511 -16.152 1.00 96.56 125 THR A N 1
ATOM 1044 C CA . THR A 1 125 ? -2.447 2.056 -17.407 1.00 96.56 125 THR A CA 1
ATOM 1045 C C . THR A 1 125 ? -1.415 2.802 -18.248 1.00 96.56 125 THR A C 1
ATOM 1047 O O . THR A 1 125 ? -1.593 2.923 -19.457 1.00 96.56 125 THR A O 1
ATOM 1050 N N . ASP A 1 126 ? -0.344 3.297 -17.627 1.00 96.06 126 ASP A N 1
ATOM 1051 C CA . ASP A 1 126 ? 0.713 4.048 -18.304 1.00 96.06 126 ASP A CA 1
ATOM 1052 C C . ASP A 1 126 ? 1.812 3.120 -18.845 1.00 96.06 126 ASP A C 1
ATOM 1054 O O . ASP A 1 126 ? 2.652 3.564 -19.630 1.00 96.06 126 ASP A O 1
ATOM 1058 N N . ILE A 1 127 ? 1.809 1.841 -18.451 1.00 96.31 127 ILE A N 1
ATOM 1059 C CA . ILE A 1 127 ? 2.802 0.835 -18.834 1.00 96.31 127 ILE A CA 1
ATOM 1060 C C . ILE A 1 127 ? 2.293 0.067 -20.055 1.00 96.31 127 ILE A C 1
ATOM 1062 O O . ILE A 1 127 ? 1.267 -0.606 -20.002 1.00 96.31 127 ILE A O 1
ATOM 1066 N N . LYS A 1 128 ? 3.040 0.134 -21.159 1.00 96.50 128 LYS A N 1
ATOM 1067 C CA . LYS A 1 128 ? 2.714 -0.575 -22.403 1.00 96.50 128 LYS A CA 1
ATOM 1068 C C . LYS A 1 128 ? 3.286 -1.983 -22.406 1.00 96.50 128 LYS A C 1
ATOM 1070 O O . LYS A 1 128 ? 2.570 -2.946 -22.661 1.00 96.50 128 LYS A O 1
ATOM 1075 N N . THR A 1 129 ? 4.584 -2.099 -22.134 1.00 95.62 129 THR A N 1
ATOM 1076 C CA . THR A 1 129 ? 5.294 -3.380 -22.140 1.00 95.62 129 THR A CA 1
ATOM 1077 C C . THR A 1 129 ? 6.392 -3.398 -21.090 1.00 95.62 129 THR A C 1
ATOM 1079 O O . THR A 1 129 ? 7.053 -2.388 -20.852 1.00 95.62 129 THR A O 1
ATOM 1082 N N . VAL A 1 130 ? 6.613 -4.573 -20.506 1.00 94.31 130 VAL A N 1
ATOM 1083 C CA . VAL A 1 130 ? 7.730 -4.850 -19.601 1.00 94.31 130 VAL A CA 1
ATOM 1084 C C . VAL A 1 130 ? 8.556 -5.966 -20.224 1.00 94.31 130 VAL A C 1
ATOM 1086 O O . VAL A 1 130 ? 8.004 -6.996 -20.611 1.00 94.31 130 VAL A O 1
ATOM 1089 N N . SER A 1 131 ? 9.867 -5.776 -20.329 1.00 92.81 131 SER A N 1
ATOM 1090 C CA . SER A 1 131 ? 10.784 -6.813 -20.803 1.00 92.81 131 SER A CA 1
ATOM 1091 C C . SER A 1 131 ? 11.981 -6.940 -19.872 1.00 92.81 131 SER A C 1
ATOM 1093 O O . SER A 1 131 ? 12.432 -5.961 -19.284 1.00 92.81 131 SER A O 1
ATOM 1095 N N . SER A 1 132 ? 12.492 -8.159 -19.732 1.00 90.12 132 SER A N 1
ATOM 1096 C CA . SER A 1 132 ? 13.727 -8.440 -19.007 1.00 90.12 132 SER A CA 1
ATOM 1097 C C . SER A 1 132 ? 14.684 -9.169 -19.937 1.00 90.12 132 SER A C 1
ATOM 1099 O O . SER A 1 132 ? 14.283 -10.067 -20.680 1.00 90.12 132 SER A O 1
ATOM 1101 N N . ASN A 1 133 ? 15.943 -8.753 -19.918 1.00 85.44 133 ASN A N 1
ATOM 1102 C CA . ASN A 1 133 ? 17.029 -9.388 -20.633 1.00 85.44 133 ASN A CA 1
ATOM 1103 C C . ASN A 1 133 ? 18.056 -9.882 -19.616 1.00 85.44 133 ASN A C 1
ATOM 1105 O O . ASN A 1 133 ? 18.845 -9.111 -19.062 1.00 85.44 133 ASN A O 1
ATOM 1109 N N . ARG A 1 134 ? 18.026 -11.195 -19.396 1.00 77.88 134 ARG A N 1
ATOM 1110 C CA . ARG A 1 134 ? 18.992 -11.903 -18.571 1.00 77.88 134 ARG A CA 1
ATOM 1111 C C . ARG A 1 134 ? 20.132 -12.374 -19.457 1.00 77.88 134 ARG A C 1
ATOM 1113 O O . ARG A 1 134 ? 20.002 -13.357 -20.186 1.00 77.88 134 ARG A O 1
ATOM 1120 N N . ASN A 1 135 ? 21.252 -11.668 -19.410 1.00 69.38 135 ASN A N 1
ATOM 1121 C CA . ASN A 1 135 ? 22.410 -12.035 -20.203 1.00 69.38 135 ASN A CA 1
ATOM 1122 C C . ASN A 1 135 ? 23.266 -13.017 -19.392 1.00 69.38 135 ASN A C 1
ATOM 1124 O O . ASN A 1 135 ? 24.005 -12.592 -18.519 1.00 69.38 135 ASN A O 1
ATOM 1128 N N . CYS A 1 136 ? 23.201 -14.326 -19.675 1.00 61.78 136 CYS A N 1
ATOM 1129 C CA . CYS A 1 136 ? 23.895 -15.378 -18.899 1.00 61.78 136 CYS A CA 1
ATOM 1130 C C . CYS A 1 136 ? 25.432 -15.242 -18.809 1.00 61.78 136 CYS A C 1
ATOM 1132 O O . CYS A 1 136 ? 26.079 -16.077 -18.185 1.00 61.78 136 CYS A O 1
ATOM 1134 N N . LYS A 1 137 ? 26.023 -14.243 -19.475 1.00 66.62 137 LYS A N 1
ATOM 1135 C CA . LYS A 1 137 ? 27.460 -13.936 -19.472 1.00 66.62 137 LYS A CA 1
ATOM 1136 C C . LYS A 1 137 ? 27.826 -12.683 -18.666 1.00 66.62 137 LYS A C 1
ATOM 1138 O O . LYS A 1 137 ? 29.012 -12.403 -18.545 1.00 66.62 137 LYS A O 1
ATOM 1143 N N . MET A 1 138 ? 26.851 -11.902 -18.200 1.00 63.72 138 MET A N 1
ATOM 1144 C CA . MET A 1 138 ? 27.074 -10.697 -17.397 1.00 63.72 138 MET A CA 1
ATOM 1145 C C . MET A 1 138 ? 26.358 -10.844 -16.059 1.00 63.72 138 MET A C 1
ATOM 1147 O O . MET A 1 138 ? 25.252 -11.374 -16.016 1.00 63.72 138 MET A O 1
ATOM 1151 N N . ASP A 1 139 ? 26.984 -10.354 -14.991 1.00 68.81 139 ASP A N 1
ATOM 1152 C CA . ASP A 1 139 ? 26.464 -10.491 -13.625 1.00 68.81 139 ASP A CA 1
ATOM 1153 C C . ASP A 1 139 ? 25.278 -9.559 -13.320 1.00 68.81 139 ASP A C 1
ATOM 1155 O O . ASP A 1 139 ? 24.736 -9.619 -12.228 1.00 68.81 139 ASP A O 1
ATOM 1159 N N . PHE A 1 140 ? 24.839 -8.730 -14.277 1.00 73.81 140 PHE A N 1
ATOM 1160 C CA . PHE A 1 140 ? 23.716 -7.807 -14.100 1.00 73.81 140 PHE A CA 1
ATOM 1161 C C . PHE A 1 140 ? 22.544 -8.142 -15.031 1.00 73.81 140 PHE A C 1
ATOM 1163 O O . PHE A 1 140 ? 22.721 -8.429 -16.222 1.00 73.81 140 PHE A O 1
ATOM 1170 N N . GLU A 1 141 ? 21.321 -8.055 -14.505 1.00 84.56 141 GLU A N 1
ATOM 1171 C CA . GLU A 1 141 ? 20.092 -8.189 -15.290 1.00 84.56 141 GLU A CA 1
ATOM 1172 C C . GLU A 1 141 ? 19.591 -6.806 -15.707 1.00 84.56 141 GLU A C 1
ATOM 1174 O O . GLU A 1 141 ? 19.651 -5.838 -14.949 1.00 84.56 141 GLU A O 1
ATOM 1179 N N . ARG A 1 142 ? 19.098 -6.690 -16.941 1.00 88.50 142 ARG A N 1
ATOM 1180 C CA . ARG A 1 142 ? 18.528 -5.440 -17.453 1.00 88.50 142 ARG A CA 1
ATOM 1181 C C . ARG A 1 142 ? 17.035 -5.616 -17.654 1.00 88.50 142 ARG A C 1
ATOM 1183 O O . ARG A 1 142 ? 16.619 -6.571 -18.305 1.00 88.50 142 ARG A O 1
ATOM 1190 N N . PHE A 1 143 ? 16.240 -4.662 -17.192 1.00 90.88 143 PHE A N 1
ATOM 1191 C CA . PHE A 1 143 ? 14.817 -4.605 -17.505 1.00 90.88 143 PHE A CA 1
ATOM 1192 C C . PHE A 1 143 ? 14.459 -3.285 -18.183 1.00 90.88 143 PHE A C 1
ATOM 1194 O O . PHE A 1 143 ? 15.008 -2.228 -17.862 1.00 90.88 143 PHE A O 1
ATOM 1201 N N . ASN A 1 144 ? 13.532 -3.366 -19.136 1.00 93.38 144 ASN A N 1
ATOM 1202 C CA . ASN A 1 144 ? 12.982 -2.219 -19.840 1.00 93.38 144 ASN A CA 1
ATOM 1203 C C . ASN A 1 144 ? 11.494 -2.086 -19.536 1.00 93.38 144 ASN A C 1
ATOM 1205 O O . ASN A 1 144 ? 10.743 -3.068 -19.533 1.00 93.38 144 ASN A O 1
ATOM 1209 N N . LEU A 1 145 ? 11.088 -0.846 -19.320 1.00 94.56 145 LEU A N 1
ATOM 1210 C CA . LEU A 1 145 ? 9.731 -0.431 -19.045 1.00 94.56 145 LEU A CA 1
ATOM 1211 C C . LEU A 1 145 ? 9.326 0.598 -20.098 1.00 94.56 145 LEU A C 1
ATOM 1213 O O . LEU A 1 145 ? 9.724 1.761 -20.022 1.00 94.56 145 LEU A O 1
ATOM 1217 N N . ASP A 1 146 ? 8.544 0.165 -21.083 1.00 95.38 146 ASP A N 1
ATOM 1218 C CA . ASP A 1 146 ? 7.978 1.072 -22.077 1.00 95.38 146 ASP A CA 1
ATOM 1219 C C . ASP A 1 146 ? 6.675 1.660 -21.541 1.00 95.38 146 ASP A C 1
ATOM 1221 O O . ASP A 1 146 ? 5.748 0.934 -21.161 1.00 95.38 146 ASP A O 1
ATOM 1225 N N . THR A 1 147 ? 6.610 2.986 -21.505 1.00 94.56 147 THR A N 1
ATOM 1226 C CA . THR A 1 147 ? 5.472 3.735 -20.979 1.00 94.56 147 THR A CA 1
ATOM 1227 C C . THR A 1 147 ? 4.860 4.630 -22.051 1.00 94.56 147 THR A C 1
ATOM 1229 O O . THR A 1 147 ? 5.420 4.877 -23.123 1.00 94.56 147 THR A O 1
ATOM 1232 N N . VAL A 1 148 ? 3.694 5.198 -21.765 1.00 92.69 148 VAL A N 1
ATOM 1233 C CA . VAL A 1 148 ? 3.095 6.247 -22.605 1.00 92.69 148 VAL A CA 1
ATOM 1234 C C . VAL A 1 148 ? 3.971 7.503 -22.724 1.00 92.69 148 VAL A C 1
ATOM 1236 O O . VAL A 1 148 ? 3.839 8.218 -23.714 1.00 92.69 148 VAL A O 1
ATOM 1239 N N . LYS A 1 149 ? 4.896 7.740 -21.782 1.00 86.81 149 LYS A N 1
ATOM 1240 C CA . LYS A 1 149 ? 5.784 8.920 -21.735 1.00 86.81 149 LYS A CA 1
ATOM 1241 C C . LYS A 1 149 ? 7.209 8.651 -22.237 1.00 86.81 149 LYS A C 1
ATOM 1243 O O . LYS A 1 149 ? 7.985 9.593 -22.372 1.00 86.81 149 LYS A O 1
ATOM 1248 N N . GLY A 1 150 ? 7.557 7.396 -22.510 1.00 90.56 150 GLY A N 1
ATOM 1249 C CA . GLY A 1 150 ? 8.882 6.988 -22.975 1.00 90.56 150 GLY A CA 1
ATOM 1250 C C . GLY A 1 150 ? 9.350 5.669 -22.366 1.00 90.56 150 GLY A C 1
ATOM 1251 O O . GLY A 1 150 ? 8.720 5.124 -21.459 1.00 90.56 150 GLY A O 1
ATOM 1252 N N . GLU A 1 151 ? 10.474 5.171 -22.866 1.00 94.25 151 GLU A N 1
ATOM 1253 C CA . GLU A 1 151 ? 11.079 3.918 -22.421 1.00 94.25 151 GLU A CA 1
ATOM 1254 C C . GLU A 1 151 ? 12.119 4.173 -21.326 1.00 94.25 151 GLU A C 1
ATOM 1256 O O . GLU A 1 151 ? 12.996 5.027 -21.473 1.00 94.25 151 GLU A O 1
ATOM 1261 N N . TYR A 1 152 ? 12.027 3.428 -20.227 1.00 94.50 152 TYR A N 1
ATOM 1262 C CA . TYR A 1 152 ? 13.009 3.418 -19.149 1.00 94.50 152 TYR A CA 1
ATOM 1263 C C . TYR A 1 152 ? 13.752 2.091 -19.142 1.00 94.50 152 TYR A C 1
ATOM 1265 O O . TYR A 1 152 ? 13.136 1.031 -19.187 1.00 94.50 152 TYR A O 1
ATOM 1273 N N . THR A 1 153 ? 15.069 2.148 -18.994 1.00 94.19 153 THR A N 1
ATOM 1274 C CA . THR A 1 153 ? 15.897 0.956 -18.811 1.00 94.19 153 THR A CA 1
ATOM 1275 C C . THR A 1 153 ? 16.599 1.066 -17.481 1.00 94.19 153 THR A C 1
ATOM 1277 O O . THR A 1 153 ? 17.251 2.082 -17.213 1.00 94.19 153 THR A O 1
ATOM 1280 N N . PHE A 1 154 ? 16.542 0.008 -16.685 1.00 93.50 154 PHE A N 1
ATOM 1281 C CA . PHE A 1 154 ? 17.338 -0.082 -15.475 1.00 93.50 154 PHE A CA 1
ATOM 1282 C C . PHE A 1 154 ? 18.036 -1.436 -15.386 1.00 93.50 154 PHE A C 1
ATOM 1284 O O . PHE A 1 154 ? 17.694 -2.398 -16.082 1.00 93.50 154 PHE A O 1
ATOM 1291 N N . THR A 1 155 ? 19.059 -1.477 -14.550 1.00 92.19 155 THR A N 1
ATOM 1292 C CA . THR A 1 155 ? 19.886 -2.651 -14.300 1.00 92.19 155 THR A CA 1
ATOM 1293 C C . THR A 1 155 ? 19.844 -2.991 -12.825 1.00 92.19 155 THR A C 1
ATOM 1295 O O . THR A 1 155 ? 19.971 -2.096 -11.990 1.00 92.19 155 THR A O 1
ATOM 1298 N N . THR A 1 156 ? 19.668 -4.267 -12.510 1.00 85.31 156 THR A N 1
ATOM 1299 C CA . THR A 1 156 ? 19.869 -4.776 -11.154 1.00 85.31 156 THR A CA 1
ATOM 1300 C C . THR A 1 156 ? 21.329 -5.208 -11.012 1.00 85.31 156 THR A C 1
ATOM 1302 O O . THR A 1 156 ? 21.858 -5.797 -11.965 1.00 85.31 156 THR A O 1
ATOM 1305 N N . PRO A 1 157 ? 21.984 -4.908 -9.881 1.00 67.88 157 PRO A N 1
ATOM 1306 C CA . PRO A 1 157 ? 23.265 -5.519 -9.545 1.00 67.88 157 PRO A CA 1
ATOM 1307 C C . PRO A 1 157 ? 23.154 -7.040 -9.362 1.00 67.88 157 PRO A C 1
ATOM 1309 O O . PRO A 1 157 ? 22.014 -7.566 -9.291 1.00 67.88 157 PRO A O 1
#

Mean predicted aligned error: 6.14 Å

pLDDT: mean 90.66, std 7.25, range [59.78, 97.44]

Organism: Lymnaea stagnalis (NCBI:txid6523)

Sequence (157 aa):
MVVAQRYYIEHPNDKDEQRIQALLTDYIPDSYLQKEEDIIVWMKTIISKLKSPYFQEARMDPLKVKRDIVSYAKHKWPLLFSRYYEVCKHSGPTLPKNDVIIAVNWTGVYVVDEQEQVLLELPFTDIKTVSSNRNCKMDFERFNLDTVKGEYTFTTP

Nearest PDB structures (foldseek):
  3pvl-assembly1_A  TM=9.308E-01  e=1.142E-14  Mus musculus
  5f3y-assembly1_A  TM=9.146E-01  e=6.178E-12  Mus musculus
  3cik-assembly1_A  TM=4.360E-01  e=1.164E-03  Homo sapiens
  5ukm-assembly1_A  TM=4.387E-01  e=2.343E-03  Bos taurus
  8jpc-assembly1_G  TM=4.163E-01  e=1.269E-02  Bos taurus

InterPro domains:
  IPR000299 FERM domain [PS50057] (1-157)
  IPR011993 PH-like domain superfamily [G3DSA:2.30.29.30] (80-157)
  IPR014352 FERM/acyl-CoA-binding protein superfamily [G3DSA:1.20.80.10] (1-79)
  IPR041793 Myosin VII, FERM domain C-lobe, repeat 1 [PF21998] (81-156)
  IPR041793 Myosin VII, FERM domain C-lobe, repeat 1 [cd13198] (79-157)
  IPR051567 Unconventional Myosin ATPase [PTHR22692] (4-155)

Solvent-accessible surface area (backbone atoms only — not comparable to full-atom values): 9101 Å² total; per-residue (Å²): 108,68,62,38,49,53,48,42,58,78,38,69,92,64,79,58,64,69,60,52,60,71,46,42,74,83,69,44,64,65,92,69,53,82,46,76,66,40,51,55,54,49,52,55,51,34,54,54,51,56,68,31,69,78,68,62,43,89,79,70,50,53,68,54,52,52,49,50,52,52,53,48,48,57,72,74,41,43,72,85,65,34,52,77,44,72,32,36,58,73,50,52,80,90,62,100,58,47,70,32,32,40,33,41,38,94,71,27,43,32,36,23,41,100,83,71,47,78,78,42,82,40,44,60,88,41,50,76,48,78,49,74,50,78,45,96,88,52,89,45,40,37,38,38,42,35,34,83,90,49,50,36,31,33,32,33,115

Secondary structure (DSSP, 8-state):
-HHHHHHHHHSTT---HHHHHHHHHHHS-GGG-SSHHHHHHHHHHHHHHHTSHHHHSTT--HHHHH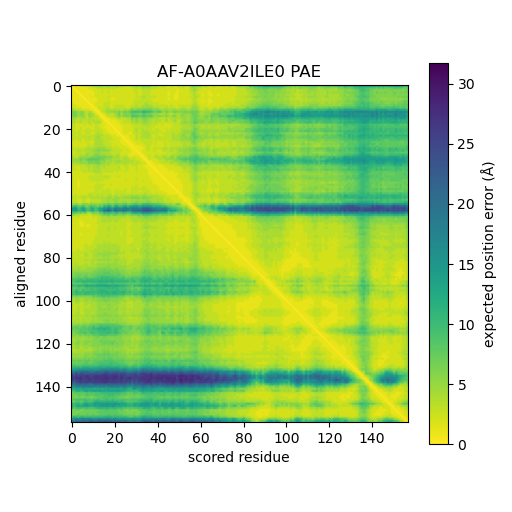HHHHHHHHHH-TGGG-EEEEEEEEESS--S-SEEEEEE-SSEEEEE-TT--EEEEEEGGGEEEEEEEE-TTSS-EEEEEEETTEEEEEEE-